Protein AF-A0A7V8E249-F1 (afdb_monomer_lite)

Structure (mmCIF, N/CA/C/O backbone):
data_AF-A0A7V8E249-F1
#
_entry.id   AF-A0A7V8E249-F1
#
loop_
_atom_site.group_PDB
_atom_site.id
_atom_site.type_symbol
_atom_site.label_atom_id
_atom_site.label_alt_id
_atom_site.label_comp_id
_atom_site.label_asym_id
_atom_site.label_entity_id
_atom_site.label_seq_id
_atom_site.pdbx_PDB_ins_code
_atom_site.Cartn_x
_atom_site.Cartn_y
_atom_site.Cartn_z
_atom_site.occupancy
_atom_site.B_iso_or_equiv
_atom_site.auth_seq_id
_atom_site.auth_comp_id
_atom_site.auth_asym_id
_atom_site.auth_atom_id
_atom_site.pdbx_PDB_model_num
ATOM 1 N N . ALA A 1 1 ? -17.691 -7.215 -12.425 1.00 48.34 1 ALA A N 1
ATOM 2 C CA . ALA A 1 1 ? -16.260 -7.300 -12.077 1.00 48.34 1 ALA A CA 1
ATOM 3 C C . ALA A 1 1 ? -15.464 -7.229 -13.369 1.00 48.34 1 ALA A C 1
ATOM 5 O O . ALA A 1 1 ? -15.624 -8.111 -14.202 1.00 48.34 1 ALA A O 1
ATOM 6 N N . THR A 1 2 ? -14.698 -6.160 -13.573 1.00 49.88 2 THR A N 1
ATOM 7 C CA . THR A 1 2 ? -13.768 -6.030 -14.704 1.00 49.88 2 THR A CA 1
ATOM 8 C C . THR A 1 2 ? -12.728 -7.142 -14.593 1.00 49.88 2 THR A C 1
ATOM 10 O O . THR A 1 2 ? -12.154 -7.317 -13.514 1.00 49.88 2 THR A O 1
ATOM 13 N N . ARG A 1 3 ? -12.523 -7.950 -15.639 1.00 66.19 3 ARG A N 1
ATOM 14 C CA . ARG A 1 3 ? -11.507 -9.009 -15.582 1.00 66.19 3 ARG A CA 1
ATOM 15 C C . ARG A 1 3 ? -10.134 -8.339 -15.631 1.00 66.19 3 ARG A C 1
ATOM 17 O O . ARG A 1 3 ? -9.956 -7.338 -16.314 1.00 66.19 3 ARG A O 1
ATOM 24 N N . LEU A 1 4 ? -9.142 -8.887 -14.929 1.00 64.75 4 LEU A N 1
ATOM 25 C CA . LEU A 1 4 ? -7.763 -8.364 -14.944 1.00 64.75 4 LEU A CA 1
ATOM 26 C C . LEU A 1 4 ? -7.183 -8.234 -16.363 1.00 64.75 4 LEU A C 1
ATOM 28 O O . LEU A 1 4 ? -6.372 -7.346 -16.614 1.00 64.75 4 LEU A O 1
ATOM 32 N N . ALA A 1 5 ? -7.629 -9.086 -17.291 1.00 65.25 5 ALA A N 1
ATOM 33 C CA . ALA A 1 5 ? -7.298 -8.998 -18.711 1.00 65.25 5 ALA A CA 1
ATOM 34 C C . ALA A 1 5 ? -7.766 -7.674 -19.343 1.00 65.25 5 ALA A C 1
ATOM 36 O O . ALA A 1 5 ? -7.005 -7.054 -20.081 1.00 65.25 5 ALA A O 1
ATOM 37 N N . ASP A 1 6 ? -8.956 -7.198 -18.974 1.00 72.38 6 ASP A N 1
ATOM 38 C CA . ASP A 1 6 ? -9.549 -5.960 -19.491 1.00 72.38 6 ASP A CA 1
ATOM 39 C C . ASP A 1 6 ? -8.855 -4.720 -18.901 1.00 72.38 6 ASP A C 1
ATOM 41 O O . ASP A 1 6 ? -8.822 -3.662 -19.513 1.00 72.38 6 ASP A O 1
ATOM 45 N N . ALA A 1 7 ? -8.266 -4.832 -17.705 1.00 73.62 7 ALA A N 1
ATOM 46 C CA . ALA A 1 7 ? -7.529 -3.730 -17.085 1.00 73.62 7 ALA A CA 1
ATOM 47 C C . ALA A 1 7 ? -6.172 -3.471 -17.767 1.00 73.62 7 ALA A C 1
ATOM 49 O O . ALA A 1 7 ? -5.686 -2.340 -17.778 1.00 73.62 7 ALA A O 1
ATOM 50 N N . ARG A 1 8 ? -5.554 -4.506 -18.354 1.00 76.19 8 ARG A N 1
ATOM 51 C CA . ARG A 1 8 ? -4.235 -4.391 -18.997 1.00 76.19 8 ARG A CA 1
ATOM 52 C C . ARG A 1 8 ? -4.261 -3.543 -20.265 1.00 76.19 8 ARG A C 1
ATOM 54 O O . ARG A 1 8 ? -3.266 -2.884 -20.540 1.00 76.19 8 ARG A O 1
ATOM 61 N N . SER A 1 9 ? -5.378 -3.502 -20.993 1.00 84.06 9 SER A N 1
ATOM 62 C CA . SER A 1 9 ? -5.510 -2.666 -22.196 1.00 84.06 9 SER A CA 1
ATOM 63 C C . SER A 1 9 ? -5.523 -1.164 -21.901 1.00 84.06 9 SER A C 1
ATOM 65 O O . SER A 1 9 ? -5.392 -0.370 -22.824 1.00 84.06 9 SER A O 1
ATOM 67 N N . PHE A 1 10 ? -5.666 -0.760 -20.633 1.00 83.88 10 PHE A N 1
ATOM 68 C CA . PHE A 1 10 ? -5.566 0.642 -20.213 1.00 83.88 10 PHE A CA 1
ATOM 69 C C . PHE A 1 10 ? -4.139 1.063 -19.834 1.00 83.88 10 PHE A C 1
ATOM 71 O O . PHE A 1 10 ? -3.915 2.220 -19.475 1.00 83.88 10 PHE A O 1
ATOM 78 N N . LEU A 1 11 ? -3.166 0.148 -19.870 1.00 86.81 11 LEU A N 1
ATOM 79 C CA . LEU A 1 11 ? -1.780 0.489 -19.578 1.00 86.81 11 LEU A CA 1
ATOM 80 C C . LEU A 1 11 ? -1.154 1.193 -20.780 1.00 86.81 11 LEU A C 1
ATOM 82 O O . LEU A 1 11 ? -1.157 0.672 -21.891 1.00 86.81 11 LEU A O 1
ATOM 86 N N . ARG A 1 12 ? -0.552 2.356 -20.528 1.00 88.62 12 ARG A N 1
ATOM 87 C CA . ARG A 1 12 ? 0.423 2.946 -21.450 1.00 88.62 12 ARG A CA 1
ATOM 88 C C . ARG A 1 12 ? 1.646 2.037 -21.589 1.00 88.62 12 ARG A C 1
ATOM 90 O O . ARG A 1 12 ? 1.924 1.235 -20.693 1.00 88.62 12 ARG A O 1
ATOM 97 N N . ASP A 1 13 ? 2.431 2.251 -22.636 1.00 85.44 13 ASP A N 1
ATOM 98 C CA . ASP A 1 13 ? 3.730 1.596 -22.786 1.00 85.44 13 ASP A CA 1
ATOM 99 C C . ASP A 1 13 ? 4.618 1.848 -21.558 1.00 85.44 13 ASP A C 1
ATOM 101 O O . ASP A 1 13 ? 4.705 2.962 -21.033 1.00 85.44 13 ASP A O 1
ATOM 105 N N . GLY A 1 14 ? 5.223 0.775 -21.041 1.00 83.62 14 GLY A N 1
ATOM 106 C CA . GLY A 1 14 ? 5.988 0.802 -19.788 1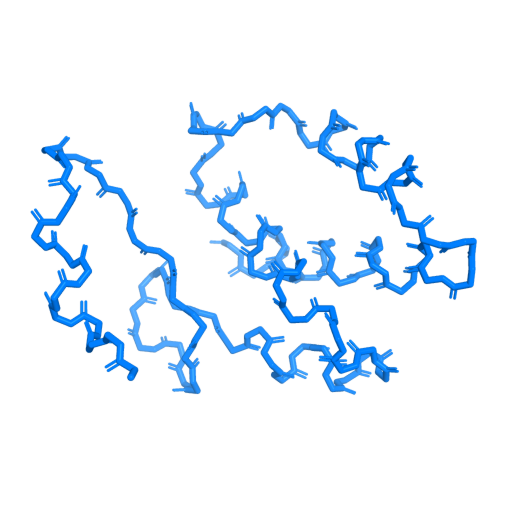.00 83.62 14 GLY A CA 1
ATOM 107 C C . GLY A 1 14 ? 5.139 0.937 -18.514 1.00 83.62 14 GLY A C 1
ATOM 108 O O . GLY A 1 14 ? 5.687 1.075 -17.420 1.00 83.62 14 GLY A O 1
ATOM 109 N N . GLY A 1 15 ? 3.809 0.891 -18.625 1.00 86.25 15 GLY A N 1
ATOM 110 C CA . GLY A 1 15 ? 2.886 0.899 -17.497 1.00 86.25 15 GLY A CA 1
ATOM 111 C C . GLY A 1 15 ? 3.076 -0.297 -16.560 1.00 86.25 15 GLY A C 1
ATOM 112 O O . GLY A 1 15 ? 3.525 -1.377 -16.949 1.00 86.25 15 GLY A O 1
ATOM 113 N N . ALA A 1 16 ? 2.719 -0.106 -15.292 1.00 87.62 16 ALA A N 1
ATOM 114 C CA . ALA A 1 16 ? 2.774 -1.149 -14.278 1.00 87.62 16 ALA A CA 1
ATOM 115 C C . ALA A 1 16 ? 1.371 -1.528 -13.807 1.00 87.62 16 ALA A C 1
ATOM 117 O O . ALA A 1 16 ? 0.528 -0.664 -13.580 1.00 87.62 16 ALA A O 1
ATOM 118 N N . CYS A 1 17 ? 1.144 -2.829 -13.633 1.00 89.19 17 CYS A N 1
ATOM 119 C CA . CYS A 1 17 ? -0.055 -3.375 -13.016 1.00 89.19 17 CYS A CA 1
ATOM 120 C C . CYS A 1 17 ? 0.357 -4.089 -11.731 1.00 89.19 17 CYS A C 1
ATOM 122 O O . CYS A 1 17 ? 1.227 -4.959 -11.774 1.00 89.19 17 CYS A O 1
ATOM 124 N N . PHE A 1 18 ? -0.257 -3.696 -10.618 1.00 91.81 18 PHE A N 1
ATOM 125 C CA . PHE A 1 18 ? -0.085 -4.316 -9.310 1.00 91.81 18 PHE A CA 1
ATOM 126 C C . PHE A 1 18 ? -1.403 -4.962 -8.918 1.00 91.81 18 PHE A C 1
ATOM 128 O O . PHE A 1 18 ? -2.445 -4.301 -8.937 1.00 91.81 18 PHE A O 1
ATOM 135 N N . VAL A 1 19 ? -1.368 -6.252 -8.604 1.00 91.12 19 VAL A N 1
ATOM 136 C CA . VAL A 1 19 ? -2.585 -7.052 -8.453 1.00 91.12 19 VAL A CA 1
ATOM 137 C C . VAL A 1 19 ? -2.649 -7.644 -7.057 1.00 91.12 19 VAL A C 1
ATOM 139 O O . VAL A 1 19 ? -1.709 -8.297 -6.607 1.00 91.12 19 VAL A O 1
ATOM 142 N N . ASN A 1 20 ? -3.790 -7.449 -6.393 1.00 93.44 20 ASN A N 1
ATOM 143 C CA . ASN A 1 20 ? -4.127 -8.236 -5.216 1.00 93.44 20 ASN A CA 1
ATOM 144 C C . ASN A 1 20 ? -4.561 -9.638 -5.666 1.00 93.44 20 ASN A C 1
ATOM 146 O O . ASN A 1 20 ? -5.671 -9.787 -6.181 1.00 93.44 20 ASN A O 1
ATOM 150 N N . ALA A 1 21 ? -3.694 -10.633 -5.507 1.00 89.19 21 ALA A N 1
ATOM 151 C CA . ALA A 1 21 ? -3.956 -12.007 -5.921 1.00 89.19 21 ALA A CA 1
ATOM 152 C C . ALA A 1 21 ? -3.444 -13.007 -4.870 1.00 89.19 21 ALA A C 1
ATOM 154 O O . ALA A 1 21 ? -2.339 -12.824 -4.352 1.00 89.19 21 ALA A O 1
ATOM 155 N N . PRO A 1 22 ? -4.221 -14.061 -4.557 1.00 76.81 22 PRO A N 1
ATOM 156 C CA . PRO A 1 22 ? -3.728 -15.181 -3.766 1.00 76.81 22 PRO A CA 1
ATOM 157 C C . PRO A 1 22 ? -2.656 -15.936 -4.563 1.00 76.81 22 PRO A C 1
ATOM 159 O O . PRO A 1 22 ? -2.843 -16.181 -5.751 1.00 76.81 22 PRO A O 1
AT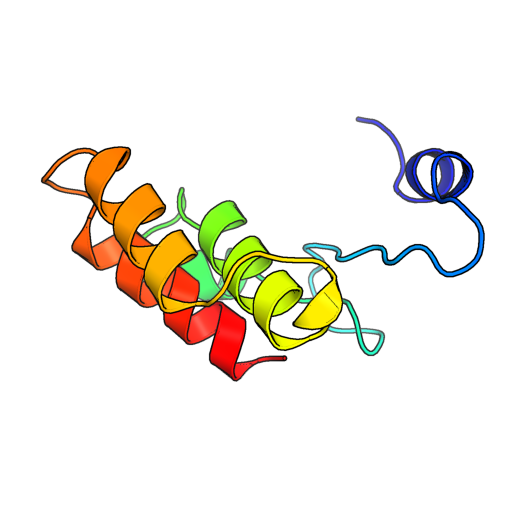OM 162 N N . ALA A 1 23 ? -1.560 -16.300 -3.888 1.00 66.12 23 ALA A N 1
ATOM 163 C CA . ALA A 1 23 ? -0.287 -16.736 -4.475 1.00 66.12 23 ALA A CA 1
ATOM 164 C C . ALA A 1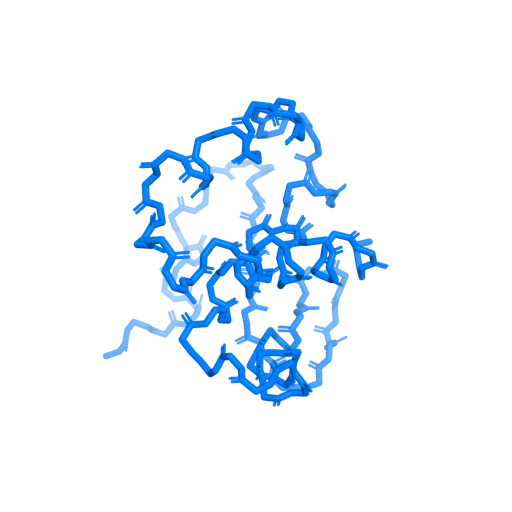 23 ? 0.370 -15.639 -5.339 1.00 66.12 23 ALA A C 1
ATOM 166 O O . ALA A 1 23 ? -0.140 -15.234 -6.381 1.00 66.12 23 ALA A O 1
ATOM 167 N N . ALA A 1 24 ? 1.524 -15.134 -4.891 1.00 61.31 24 ALA A N 1
ATOM 168 C CA . ALA A 1 24 ? 2.306 -14.111 -5.586 1.00 61.31 24 ALA A CA 1
ATOM 169 C C . ALA A 1 24 ? 2.973 -14.673 -6.862 1.00 61.31 24 ALA A C 1
ATOM 171 O O . ALA A 1 24 ? 4.195 -14.725 -6.978 1.00 61.31 24 ALA A O 1
ATOM 172 N N . GLU A 1 25 ? 2.180 -15.145 -7.823 1.00 52.66 25 GLU A N 1
ATOM 173 C CA . GLU A 1 25 ? 2.675 -15.605 -9.118 1.00 52.66 25 GLU A CA 1
ATOM 174 C C . GLU A 1 25 ? 3.029 -14.393 -9.985 1.00 52.66 25 GLU A C 1
ATOM 176 O O . GLU A 1 25 ? 2.210 -13.860 -10.730 1.00 52.66 25 GLU A O 1
ATOM 181 N N . GLY A 1 26 ? 4.267 -13.922 -9.839 1.00 60.59 26 GLY A N 1
ATOM 182 C CA . GLY A 1 26 ? 4.846 -12.831 -10.618 1.00 60.59 26 GLY A CA 1
ATOM 183 C C . GLY A 1 26 ? 5.303 -11.654 -9.758 1.00 60.59 26 GLY A C 1
ATOM 184 O O . GLY A 1 26 ? 4.727 -11.357 -8.716 1.00 60.59 26 GLY A O 1
ATOM 185 N N . ALA A 1 27 ? 6.322 -10.935 -10.236 1.00 68.06 27 ALA A N 1
ATOM 186 C CA . ALA A 1 27 ? 7.023 -9.876 -9.497 1.00 68.06 27 ALA A CA 1
ATOM 187 C C . ALA A 1 27 ? 6.163 -8.657 -9.087 1.00 68.06 27 ALA A C 1
ATOM 189 O O . ALA A 1 27 ? 6.671 -7.731 -8.468 1.00 68.06 27 ALA A O 1
ATOM 190 N N . ARG A 1 28 ? 4.877 -8.605 -9.463 1.00 83.50 28 ARG A N 1
ATOM 191 C CA . ARG A 1 28 ? 3.955 -7.489 -9.164 1.00 83.50 28 ARG A CA 1
ATOM 192 C C . ARG A 1 28 ? 2.611 -7.943 -8.584 1.00 83.50 28 ARG A C 1
ATOM 194 O O . ARG A 1 28 ? 1.644 -7.177 -8.591 1.00 83.50 28 ARG A O 1
ATOM 201 N N . ASN A 1 29 ? 2.556 -9.166 -8.063 1.00 90.12 29 ASN A N 1
ATOM 202 C CA . ASN A 1 29 ? 1.392 -9.698 -7.364 1.00 90.12 29 ASN A CA 1
ATOM 203 C C . ASN A 1 29 ? 1.655 -9.731 -5.856 1.00 90.12 29 ASN A C 1
ATOM 205 O O . ASN A 1 29 ? 2.735 -10.116 -5.418 1.00 90.12 29 ASN A O 1
ATOM 209 N N . LEU A 1 30 ? 0.646 -9.366 -5.067 1.00 93.50 30 LEU A N 1
ATOM 210 C CA . LEU A 1 30 ? 0.686 -9.424 -3.608 1.00 93.50 30 LEU A CA 1
ATOM 211 C C . LEU A 1 30 ? -0.634 -9.987 -3.090 1.00 93.50 30 LEU A C 1
ATOM 213 O O . LEU A 1 30 ? -1.692 -9.510 -3.491 1.00 93.50 30 LEU A O 1
ATOM 217 N N . ASP A 1 31 ? -0.595 -10.907 -2.127 1.00 94.88 31 ASP A N 1
ATOM 218 C CA . ASP A 1 31 ? -1.794 -11.255 -1.357 1.00 94.88 31 ASP A CA 1
ATOM 219 C C . ASP A 1 31 ? -2.025 -10.210 -0.249 1.00 94.88 31 ASP A C 1
ATOM 221 O O . ASP A 1 31 ? -1.757 -10.410 0.941 1.00 94.88 31 ASP A O 1
ATOM 225 N N . ALA A 1 32 ? -2.486 -9.031 -0.663 1.00 96.00 32 ALA A N 1
ATOM 226 C CA . ALA A 1 32 ? -2.749 -7.910 0.230 1.00 96.00 32 ALA A CA 1
ATOM 227 C C . ALA A 1 32 ? -3.914 -8.214 1.187 1.00 96.00 32 ALA A C 1
ATOM 229 O O . ALA A 1 32 ? -3.977 -7.689 2.302 1.00 96.00 32 ALA A O 1
ATOM 230 N N . THR A 1 33 ? -4.835 -9.088 0.768 1.00 96.19 33 THR A N 1
ATOM 231 C CA . THR A 1 33 ? -5.927 -9.573 1.613 1.00 96.19 33 THR A CA 1
ATOM 232 C C . THR A 1 33 ? -5.410 -10.442 2.758 1.00 96.19 33 THR A C 1
ATOM 234 O O . THR A 1 33 ? -5.880 -10.269 3.885 1.00 96.19 33 THR A O 1
ATOM 237 N N . ALA A 1 34 ? -4.435 -11.323 2.521 1.00 95.44 34 ALA A N 1
ATOM 238 C CA . ALA A 1 34 ? -3.791 -12.090 3.584 1.00 95.44 34 ALA A CA 1
ATOM 239 C C . ALA A 1 34 ? -3.080 -11.176 4.593 1.00 95.44 34 ALA A C 1
ATOM 241 O O . ALA A 1 34 ? -3.297 -11.324 5.795 1.00 95.44 34 ALA A O 1
ATOM 242 N N . ILE A 1 35 ? -2.334 -10.168 4.122 1.00 96.06 35 ILE A N 1
ATOM 243 C CA . ILE A 1 35 ? -1.686 -9.172 4.997 1.00 96.06 35 ILE A CA 1
ATOM 244 C C . ILE A 1 35 ? -2.717 -8.453 5.875 1.00 96.06 35 ILE A C 1
ATOM 246 O O . ILE A 1 35 ? -2.545 -8.340 7.088 1.00 96.06 35 ILE A O 1
ATOM 250 N N . ALA A 1 36 ? -3.812 -7.980 5.279 1.00 96.69 36 ALA A N 1
ATOM 251 C CA . ALA A 1 36 ? -4.853 -7.257 6.003 1.00 96.69 36 ALA A CA 1
ATOM 252 C C . ALA A 1 36 ? -5.531 -8.129 7.075 1.00 96.69 36 ALA A C 1
ATOM 254 O O . ALA A 1 36 ? -5.844 -7.643 8.163 1.00 96.69 36 ALA A O 1
ATOM 255 N N . ARG A 1 37 ? -5.732 -9.423 6.788 1.00 96.56 37 ARG A N 1
ATOM 256 C CA . ARG A 1 37 ? -6.264 -10.403 7.748 1.00 96.56 37 ARG A CA 1
ATOM 257 C C . ARG A 1 37 ? -5.299 -10.648 8.903 1.00 96.56 37 ARG A C 1
ATOM 259 O O . ARG A 1 37 ? -5.729 -10.606 10.049 1.00 96.56 37 ARG A O 1
ATOM 266 N N . GLU A 1 38 ? -4.012 -10.832 8.618 1.00 96.62 38 GLU A N 1
ATOM 267 C CA . GLU A 1 38 ? -2.977 -11.029 9.642 1.00 96.62 38 GLU A CA 1
ATOM 268 C C . GLU A 1 38 ? -2.896 -9.842 10.618 1.00 96.62 38 GLU A C 1
ATOM 270 O O . GLU A 1 38 ? -2.667 -10.006 11.814 1.00 96.62 38 GLU A O 1
ATOM 275 N N . LEU A 1 39 ? -3.144 -8.629 10.118 1.00 96.44 39 LEU A N 1
ATOM 276 C CA . LEU A 1 39 ? -3.162 -7.406 10.920 1.00 96.44 39 LEU A CA 1
ATOM 277 C C . LEU A 1 39 ? -4.495 -7.150 11.646 1.00 96.44 39 LEU A C 1
ATOM 279 O O . LEU A 1 39 ? -4.626 -6.114 12.295 1.00 96.44 39 LEU A O 1
ATOM 283 N N . ASN A 1 40 ? -5.481 -8.051 11.546 1.00 96.06 40 ASN A N 1
ATOM 284 C CA . ASN A 1 40 ? -6.859 -7.843 12.020 1.00 96.06 40 ASN A CA 1
ATOM 285 C C . ASN A 1 40 ? -7.497 -6.549 11.470 1.00 96.06 40 ASN A C 1
ATOM 287 O O . ASN A 1 40 ? -8.337 -5.914 12.106 1.00 96.06 40 ASN A O 1
ATOM 291 N N . ALA A 1 41 ? -7.093 -6.155 10.263 1.00 94.38 41 ALA A N 1
ATOM 292 C CA . ALA A 1 41 ? -7.463 -4.910 9.610 1.00 94.38 41 ALA A CA 1
ATOM 293 C C . ALA A 1 41 ? -8.008 -5.199 8.208 1.00 94.38 41 ALA A C 1
ATOM 295 O O . ALA A 1 41 ? -7.506 -4.678 7.220 1.00 94.38 41 ALA A O 1
ATOM 296 N N . THR A 1 42 ? -9.050 -6.030 8.095 1.00 92.12 42 THR A N 1
ATOM 297 C CA . THR A 1 42 ? -9.547 -6.579 6.814 1.00 92.12 42 THR A CA 1
ATOM 298 C C . THR A 1 42 ? -9.825 -5.521 5.736 1.00 92.12 42 THR A C 1
ATOM 300 O O . THR A 1 42 ? -9.699 -5.797 4.546 1.00 92.12 42 THR A O 1
ATOM 303 N N . ARG A 1 43 ? -10.179 -4.291 6.136 1.00 94.19 43 ARG A N 1
ATOM 304 C CA . ARG A 1 43 ? -10.435 -3.166 5.219 1.00 94.19 43 ARG A CA 1
ATOM 305 C C . ARG A 1 43 ? -9.165 -2.500 4.667 1.00 94.19 43 ARG A C 1
ATOM 307 O O . ARG A 1 43 ? -9.286 -1.690 3.761 1.00 94.19 43 ARG A O 1
ATOM 314 N N . ALA A 1 44 ? -7.983 -2.840 5.178 1.00 96.94 44 ALA A N 1
ATOM 315 C CA . ALA A 1 44 ? -6.703 -2.222 4.832 1.00 96.94 44 ALA A CA 1
ATOM 316 C C . ALA A 1 44 ? -5.939 -2.951 3.706 1.00 96.94 44 ALA A C 1
ATOM 318 O O . ALA A 1 44 ? -4.772 -2.654 3.456 1.00 96.94 44 ALA A O 1
ATOM 319 N N . ALA A 1 45 ? -6.569 -3.898 3.000 1.00 96.81 45 ALA A N 1
ATOM 320 C CA . ALA A 1 45 ? -5.930 -4.619 1.892 1.00 96.81 45 ALA A CA 1
ATOM 321 C C . ALA A 1 45 ? -5.504 -3.684 0.745 1.00 96.81 45 ALA A C 1
ATOM 323 O O . ALA A 1 45 ? -4.429 -3.840 0.174 1.00 96.81 45 ALA A O 1
ATOM 324 N N . ASN A 1 46 ? -6.306 -2.664 0.440 1.00 96.94 46 ASN A N 1
ATOM 325 C CA . ASN A 1 46 ? -5.939 -1.629 -0.529 1.00 96.94 46 ASN A CA 1
ATOM 326 C C . ASN A 1 46 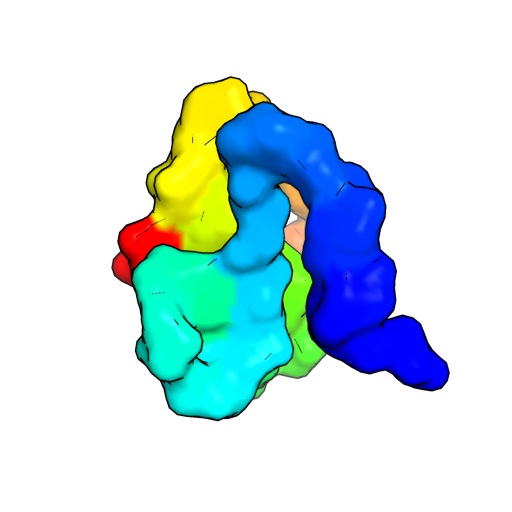? -4.696 -0.837 -0.087 1.00 96.94 46 ASN A C 1
ATOM 328 O O . ASN A 1 46 ? -3.861 -0.494 -0.917 1.00 96.94 46 ASN A O 1
ATOM 332 N N . ILE A 1 47 ? -4.560 -0.580 1.214 1.00 98.12 47 ILE A N 1
ATOM 333 C CA . ILE A 1 47 ? -3.428 0.146 1.789 1.00 98.12 47 ILE A CA 1
ATOM 334 C C . ILE A 1 47 ? -2.148 -0.693 1.732 1.00 98.12 47 ILE A C 1
ATOM 336 O O . ILE A 1 47 ? -1.099 -0.175 1.353 1.00 98.12 47 ILE A O 1
ATOM 340 N N . ALA A 1 48 ? -2.236 -1.992 2.028 1.00 97.81 48 ALA A N 1
ATOM 341 C CA . ALA A 1 48 ? -1.120 -2.914 1.831 1.00 97.81 48 ALA A CA 1
ATOM 342 C C . ALA A 1 48 ? -0.692 -2.990 0.355 1.00 97.81 48 ALA A C 1
ATOM 344 O O . ALA A 1 48 ? 0.496 -2.888 0.053 1.00 97.81 48 ALA A O 1
ATOM 345 N N . LEU A 1 49 ? -1.645 -3.081 -0.581 1.00 97.31 49 LEU A N 1
ATOM 346 C CA . LEU A 1 49 ? -1.325 -3.075 -2.012 1.00 97.31 49 LEU A CA 1
ATOM 347 C C . LEU A 1 49 ? -0.672 -1.755 -2.459 1.00 97.31 49 LEU A C 1
ATOM 349 O O . LEU A 1 49 ? 0.267 -1.781 -3.251 1.00 97.31 49 LEU A O 1
ATOM 353 N N . LEU A 1 50 ? -1.128 -0.610 -1.938 1.00 97.56 50 LEU A N 1
ATOM 354 C CA . LEU A 1 50 ? -0.521 0.696 -2.212 1.00 97.56 50 LEU A CA 1
ATOM 355 C C . LEU A 1 50 ? 0.924 0.768 -1.699 1.00 97.56 50 LEU A C 1
ATOM 357 O O . LEU A 1 50 ? 1.799 1.244 -2.420 1.00 97.56 50 LEU A O 1
ATOM 361 N N . GLY A 1 51 ? 1.178 0.270 -0.485 1.00 97.81 51 GLY A N 1
ATOM 362 C CA . GLY A 1 51 ? 2.523 0.191 0.085 1.00 97.81 51 GLY A CA 1
ATOM 363 C C . GLY A 1 51 ? 3.478 -0.583 -0.820 1.00 97.81 51 GLY A C 1
ATOM 364 O O . GLY A 1 51 ? 4.515 -0.053 -1.219 1.00 97.81 51 GLY A O 1
ATOM 365 N N . PHE A 1 52 ? 3.069 -1.783 -1.233 1.00 97.19 52 PHE A N 1
ATOM 366 C CA . PHE A 1 52 ? 3.813 -2.625 -2.171 1.00 97.19 52 PHE A CA 1
ATOM 367 C C . PHE A 1 52 ? 4.066 -1.932 -3.511 1.00 97.19 52 PHE A C 1
ATOM 369 O O . PHE A 1 52 ? 5.210 -1.825 -3.941 1.00 97.19 52 PHE A O 1
ATOM 376 N N . ALA A 1 53 ? 3.022 -1.390 -4.144 1.00 96.19 53 ALA A N 1
ATOM 377 C CA . ALA A 1 53 ? 3.150 -0.707 -5.429 1.00 96.19 53 ALA A CA 1
ATOM 378 C C . ALA A 1 53 ? 4.116 0.490 -5.360 1.00 96.19 53 ALA A C 1
ATOM 380 O O . ALA A 1 53 ? 4.944 0.672 -6.254 1.00 96.19 53 ALA A O 1
ATOM 381 N N . SER A 1 54 ? 4.044 1.276 -4.280 1.00 97.19 54 SER A N 1
ATOM 382 C CA . SER A 1 54 ? 4.907 2.444 -4.080 1.00 97.19 54 SER A CA 1
ATOM 383 C C . SER A 1 54 ? 6.376 2.080 -3.860 1.00 97.19 54 SER A C 1
ATOM 385 O O . SER A 1 54 ? 7.257 2.809 -4.309 1.00 97.19 54 SER A O 1
ATOM 387 N N . ALA A 1 55 ? 6.649 0.943 -3.217 1.00 96.31 55 ALA A N 1
ATOM 388 C CA . ALA A 1 55 ? 8.005 0.456 -2.995 1.00 96.31 55 ALA A CA 1
ATOM 389 C C . ALA A 1 55 ? 8.579 -0.256 -4.233 1.00 96.31 55 ALA A C 1
ATOM 391 O O . ALA A 1 55 ? 9.751 -0.071 -4.549 1.00 96.31 55 ALA A O 1
ATOM 392 N N . ALA A 1 56 ? 7.750 -0.990 -4.979 1.00 94.25 56 ALA A N 1
ATOM 393 C CA . ALA A 1 56 ? 8.152 -1.707 -6.190 1.00 94.25 56 ALA A CA 1
ATOM 394 C C . ALA A 1 56 ? 8.348 -0.784 -7.411 1.00 94.25 56 ALA A C 1
ATOM 396 O O . ALA A 1 56 ? 9.037 -1.145 -8.366 1.00 94.25 56 ALA A O 1
ATOM 397 N N . ALA A 1 57 ? 7.733 0.404 -7.415 1.00 93.75 57 ALA A N 1
ATOM 398 C CA . ALA A 1 57 ? 7.876 1.404 -8.476 1.00 93.75 57 ALA A CA 1
ATOM 399 C C . ALA A 1 57 ? 8.020 2.830 -7.908 1.00 93.75 57 ALA A C 1
ATOM 401 O O . ALA A 1 57 ? 7.163 3.680 -8.157 1.00 93.75 57 ALA A O 1
ATOM 402 N N . PRO A 1 58 ? 9.117 3.145 -7.196 1.00 93.69 58 PRO A N 1
ATOM 403 C CA . PRO A 1 58 ? 9.259 4.407 -6.464 1.00 93.69 58 PRO A CA 1
ATOM 404 C C . PRO A 1 58 ? 9.201 5.651 -7.362 1.00 93.69 58 PRO A C 1
ATOM 406 O O . PRO A 1 58 ? 8.771 6.705 -6.914 1.00 93.69 58 PRO A O 1
ATOM 409 N N . ALA A 1 59 ? 9.568 5.538 -8.642 1.00 93.00 59 ALA A N 1
ATOM 410 C CA . ALA A 1 59 ? 9.476 6.641 -9.601 1.00 93.00 59 ALA A CA 1
ATOM 411 C C . ALA A 1 59 ? 8.033 6.976 -10.040 1.00 93.00 59 ALA A C 1
ATOM 413 O O . ALA A 1 59 ? 7.804 8.030 -10.628 1.00 93.00 59 ALA A O 1
ATOM 414 N N . ALA A 1 60 ? 7.062 6.088 -9.792 1.00 91.94 60 ALA A N 1
ATOM 415 C CA . ALA A 1 60 ? 5.662 6.266 -10.188 1.00 91.94 60 ALA A CA 1
ATOM 416 C C . ALA A 1 60 ? 4.778 6.844 -9.069 1.00 91.94 60 ALA A C 1
ATOM 418 O O . ALA A 1 60 ? 3.605 7.132 -9.309 1.00 91.94 60 ALA A O 1
ATOM 419 N N . PHE A 1 61 ? 5.320 7.004 -7.859 1.00 95.31 61 PHE A N 1
ATOM 420 C CA . PHE A 1 61 ? 4.580 7.436 -6.677 1.00 95.31 61 PHE A CA 1
ATOM 421 C C . PHE A 1 61 ? 5.297 8.590 -5.962 1.00 95.31 61 PHE A C 1
ATOM 423 O O . PHE A 1 61 ? 6.512 8.738 -6.084 1.00 95.31 61 PHE A O 1
ATOM 430 N N . PRO A 1 62 ? 4.570 9.407 -5.177 1.00 97.06 62 PRO A N 1
ATOM 431 C CA . PRO A 1 62 ? 5.191 10.334 -4.241 1.00 97.06 62 PRO A CA 1
ATOM 432 C C . PRO A 1 62 ? 6.114 9.620 -3.247 1.00 97.06 62 PRO A C 1
ATOM 434 O O . PRO A 1 62 ? 5.974 8.422 -2.987 1.00 97.06 62 PRO A O 1
ATOM 437 N N . ALA A 1 63 ? 7.010 10.384 -2.620 1.00 96.62 63 ALA A N 1
ATOM 438 C CA . ALA A 1 63 ? 7.870 9.867 -1.565 1.00 96.62 63 ALA A CA 1
ATOM 439 C C . ALA A 1 63 ? 7.050 9.194 -0.450 1.00 96.62 63 ALA A C 1
ATOM 441 O O . ALA A 1 63 ? 5.977 9.665 -0.065 1.00 96.62 63 ALA A O 1
ATOM 442 N N . ARG A 1 64 ? 7.599 8.118 0.129 1.00 96.44 64 ARG A N 1
ATOM 443 C CA . ARG A 1 64 ? 6.936 7.324 1.177 1.00 96.44 64 ARG A CA 1
ATOM 444 C C . ARG A 1 64 ? 6.402 8.174 2.333 1.00 96.44 64 ARG A C 1
ATOM 446 O O . ARG A 1 64 ? 5.296 7.937 2.804 1.00 96.44 64 ARG A O 1
ATOM 453 N N . ALA A 1 65 ? 7.174 9.167 2.772 1.00 96.25 65 ALA A N 1
ATOM 454 C CA . ALA A 1 65 ? 6.766 10.078 3.839 1.00 96.25 65 ALA A CA 1
ATOM 455 C C . ALA A 1 65 ? 5.501 10.875 3.472 1.00 96.25 65 ALA A C 1
ATOM 457 O O . ALA A 1 65 ? 4.606 11.013 4.298 1.00 96.25 65 ALA A O 1
ATOM 458 N N . SER A 1 66 ? 5.386 11.333 2.222 1.00 98.00 66 SER A N 1
ATOM 459 C CA . SER A 1 66 ? 4.202 12.041 1.725 1.00 98.00 66 SER A CA 1
ATOM 460 C C . SER A 1 66 ? 2.978 11.128 1.657 1.00 98.00 66 SER A C 1
ATOM 462 O O . SER A 1 66 ? 1.883 11.554 2.014 1.00 98.00 66 SER A O 1
ATOM 464 N N . LEU A 1 67 ? 3.156 9.867 1.246 1.00 97.88 67 LEU A N 1
ATOM 465 C CA . LEU A 1 67 ? 2.075 8.876 1.239 1.00 97.88 67 LEU A CA 1
ATOM 466 C C . LEU A 1 67 ? 1.584 8.555 2.654 1.00 97.88 67 LEU A C 1
ATOM 468 O O . LEU A 1 67 ? 0.378 8.507 2.873 1.00 97.88 67 LEU A O 1
ATOM 472 N N . LEU A 1 68 ? 2.498 8.378 3.613 1.00 96.94 68 LEU A N 1
ATOM 473 C CA . LEU A 1 68 ? 2.149 8.144 5.016 1.00 96.94 68 LEU A CA 1
ATOM 474 C C . LEU A 1 68 ? 1.424 9.346 5.628 1.00 96.94 68 LEU A C 1
ATOM 476 O O . LEU A 1 68 ? 0.373 9.162 6.230 1.00 96.94 68 LEU A O 1
ATOM 480 N N . ALA A 1 69 ? 1.910 10.567 5.398 1.00 97.75 69 ALA A N 1
ATOM 481 C CA . ALA A 1 69 ? 1.241 11.777 5.872 1.00 97.75 69 ALA A CA 1
ATOM 482 C C . ALA A 1 69 ? -0.173 11.918 5.280 1.00 97.75 69 ALA A C 1
ATOM 484 O O . ALA A 1 69 ? -1.130 12.216 5.993 1.00 97.75 69 ALA A O 1
ATOM 485 N N . ALA A 1 70 ? -0.336 11.654 3.978 1.00 98.00 70 ALA A N 1
ATOM 486 C CA . ALA A 1 70 ? -1.650 11.652 3.339 1.00 98.00 70 ALA A CA 1
ATOM 487 C C . ALA A 1 70 ? -2.569 10.584 3.949 1.00 98.00 70 ALA A C 1
ATOM 489 O O . ALA A 1 70 ? -3.726 10.866 4.249 1.00 98.00 70 ALA A O 1
ATOM 490 N N . LEU A 1 71 ? -2.047 9.377 4.171 1.00 96.94 71 LEU A N 1
ATOM 491 C CA . LEU A 1 71 ? -2.773 8.265 4.769 1.00 96.94 71 LEU A CA 1
ATOM 492 C C . LEU A 1 71 ? -3.230 8.573 6.201 1.00 96.94 71 LEU A C 1
ATOM 494 O O . LEU A 1 71 ? -4.374 8.279 6.543 1.00 96.94 71 LEU A O 1
ATOM 498 N N . GLU A 1 72 ? -2.372 9.174 7.021 1.00 96.25 72 GLU A N 1
ATOM 499 C CA . GLU A 1 72 ? -2.694 9.598 8.387 1.00 96.25 72 GLU A CA 1
ATOM 500 C C . GLU A 1 72 ? -3.792 10.670 8.390 1.00 96.25 72 GLU A C 1
ATOM 502 O O . GLU A 1 72 ? -4.745 10.557 9.158 1.00 96.25 72 GLU A O 1
ATOM 507 N N . ASN A 1 73 ? -3.730 11.633 7.464 1.00 97.69 73 ASN A N 1
ATOM 508 C CA . ASN A 1 73 ? -4.723 12.704 7.343 1.00 97.69 73 ASN A CA 1
ATOM 509 C C . ASN A 1 73 ? -6.112 12.216 6.899 1.00 97.69 73 ASN A C 1
ATOM 511 O O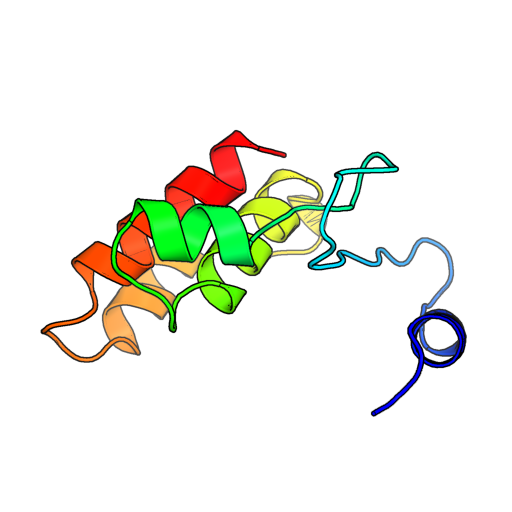 . ASN A 1 73 ? -7.122 12.758 7.344 1.00 97.69 73 ASN A O 1
ATOM 515 N N . ILE A 1 74 ? -6.186 11.220 6.008 1.00 96.81 74 ILE A N 1
ATOM 516 C CA . ILE A 1 74 ? -7.472 10.703 5.500 1.00 96.81 74 ILE A CA 1
ATOM 517 C C . ILE A 1 74 ? -8.042 9.561 6.349 1.00 96.81 74 ILE A C 1
ATOM 519 O O . ILE A 1 74 ? -9.207 9.189 6.189 1.00 96.81 74 ILE A O 1
ATOM 523 N N . SER A 1 75 ? -7.227 8.949 7.209 1.00 96.50 75 SER A N 1
ATOM 524 C CA . SER A 1 75 ? -7.654 7.803 8.007 1.00 96.50 75 SER A CA 1
ATOM 525 C C . SER A 1 75 ? -8.512 8.250 9.193 1.00 96.50 75 SER A C 1
ATOM 527 O O . SER A 1 75 ? -8.134 9.163 9.922 1.00 96.50 75 SER A O 1
ATOM 529 N N . PRO A 1 76 ? -9.636 7.566 9.480 1.00 95.31 76 PRO A N 1
ATOM 530 C CA . PRO A 1 76 ? -10.339 7.752 10.744 1.00 95.31 76 PRO A CA 1
ATOM 531 C C . PRO A 1 76 ? -9.388 7.488 11.923 1.00 95.31 76 PRO A C 1
ATOM 533 O O . PRO A 1 76 ? -8.635 6.515 11.839 1.00 95.31 76 PRO A O 1
ATOM 536 N N . PRO A 1 77 ? -9.466 8.228 13.048 1.00 96.50 77 PRO A N 1
ATOM 537 C CA . PRO A 1 77 ? -8.510 8.105 14.158 1.00 96.50 77 PRO A CA 1
ATOM 538 C C . PRO A 1 77 ? -8.265 6.661 14.625 1.00 96.50 77 PRO A C 1
ATOM 540 O O . PRO A 1 77 ? -7.130 6.232 14.798 1.00 96.50 77 PRO A O 1
ATOM 543 N N . LYS A 1 78 ? -9.333 5.858 14.721 1.00 96.00 78 LYS A N 1
ATOM 544 C CA . LYS A 1 78 ? -9.274 4.440 15.123 1.00 96.00 78 LYS A CA 1
ATOM 545 C C . LYS A 1 78 ? -8.586 3.499 14.121 1.00 96.00 78 LYS A C 1
ATOM 547 O O . LYS A 1 78 ? -8.330 2.348 14.453 1.00 96.00 78 LYS A O 1
ATOM 552 N N . ALA A 1 79 ? -8.369 3.944 12.886 1.00 95.75 79 ALA A N 1
ATOM 553 C CA . ALA A 1 79 ? -7.821 3.147 11.791 1.00 95.75 79 ALA A CA 1
ATOM 554 C C . ALA A 1 79 ? -6.419 3.600 11.359 1.00 95.75 79 ALA A C 1
ATOM 556 O O . ALA A 1 79 ? -5.793 2.889 10.576 1.00 95.75 79 ALA A O 1
ATOM 557 N N . VAL A 1 80 ? -5.920 4.736 11.866 1.00 97.31 80 VAL A N 1
ATOM 558 C CA . VAL A 1 80 ? -4.619 5.310 11.479 1.00 97.31 80 VAL A CA 1
ATOM 559 C C . VAL A 1 80 ? -3.499 4.281 11.626 1.00 97.31 80 VAL A C 1
ATOM 561 O O . VAL A 1 80 ? -2.828 3.958 10.650 1.00 97.31 80 VAL A O 1
ATOM 564 N N . GLU A 1 81 ? -3.348 3.693 12.815 1.00 97.56 81 GLU A N 1
ATOM 565 C CA . GLU A 1 81 ? -2.255 2.751 13.076 1.00 97.56 81 GLU A CA 1
ATOM 566 C C . GLU A 1 81 ? -2.411 1.443 12.285 1.00 97.56 81 GLU A C 1
ATOM 568 O O . GLU A 1 81 ? -1.438 0.909 11.754 1.00 97.56 81 GLU A O 1
ATOM 573 N N . ALA A 1 82 ? -3.641 0.944 12.133 1.00 97.38 82 ALA A N 1
ATOM 574 C CA . ALA A 1 82 ? -3.911 -0.244 11.326 1.00 97.38 82 ALA A CA 1
ATOM 575 C C . ALA A 1 82 ? -3.538 -0.023 9.849 1.00 97.38 82 ALA A C 1
ATOM 577 O O . ALA A 1 82 ? -2.880 -0.869 9.241 1.00 97.38 82 ALA A O 1
ATOM 578 N N . ASN A 1 83 ? -3.899 1.134 9.290 1.00 98.06 83 ASN A N 1
ATOM 579 C CA . ASN A 1 83 ? -3.556 1.499 7.921 1.00 98.06 83 ASN A CA 1
ATOM 580 C C . ASN A 1 83 ? -2.045 1.728 7.767 1.00 98.06 83 ASN A C 1
ATOM 582 O O . ASN A 1 83 ? -1.456 1.246 6.802 1.00 98.06 83 ASN A O 1
ATOM 586 N N . ARG A 1 84 ? -1.391 2.390 8.730 1.00 98.19 84 ARG A N 1
ATOM 587 C CA . ARG A 1 84 ? 0.065 2.599 8.729 1.00 98.19 84 ARG A CA 1
ATOM 588 C C . ARG A 1 84 ? 0.821 1.270 8.715 1.00 98.19 84 ARG A C 1
ATOM 590 O O . ARG A 1 84 ? 1.700 1.072 7.878 1.00 98.19 84 ARG A O 1
ATOM 597 N N . ARG A 1 85 ? 0.434 0.323 9.576 1.00 98.19 85 ARG A N 1
ATOM 598 C CA . ARG A 1 85 ? 1.012 -1.032 9.607 1.00 98.19 85 ARG A CA 1
ATOM 599 C C . ARG A 1 85 ? 0.765 -1.795 8.310 1.00 98.19 85 ARG A C 1
ATOM 601 O O . ARG A 1 85 ? 1.684 -2.441 7.815 1.00 98.19 85 ARG A O 1
ATOM 608 N N . ALA A 1 86 ? -0.440 -1.705 7.745 1.00 98.31 86 ALA A N 1
ATOM 609 C CA . ALA A 1 86 ? -0.758 -2.341 6.469 1.00 98.31 86 ALA A CA 1
ATOM 610 C C . ALA A 1 86 ? 0.107 -1.785 5.330 1.00 98.31 86 ALA A C 1
ATOM 612 O O . ALA A 1 86 ? 0.673 -2.566 4.569 1.00 98.31 86 ALA A O 1
ATOM 613 N N . PHE A 1 87 ? 0.269 -0.460 5.257 1.00 98.50 87 PHE A N 1
ATOM 614 C CA . PHE A 1 87 ? 1.112 0.200 4.260 1.00 98.50 87 PHE A CA 1
ATOM 615 C C . PHE A 1 87 ? 2.565 -0.274 4.363 1.00 98.50 87 PHE A C 1
ATOM 617 O O . PHE A 1 87 ? 3.144 -0.714 3.371 1.00 98.50 87 PHE A O 1
ATOM 624 N N . MET A 1 88 ? 3.140 -0.230 5.569 1.00 98.25 88 MET A N 1
ATOM 625 C CA . MET A 1 88 ? 4.528 -0.638 5.801 1.00 98.25 88 MET A CA 1
ATOM 626 C C . MET A 1 88 ? 4.747 -2.111 5.455 1.00 98.25 88 MET A C 1
ATOM 628 O O . MET A 1 88 ? 5.660 -2.433 4.701 1.00 98.25 88 MET A O 1
ATOM 632 N N . LYS A 1 89 ? 3.849 -2.991 5.905 1.00 97.75 89 LYS A N 1
ATOM 633 C CA . LYS A 1 89 ? 3.935 -4.425 5.619 1.00 97.75 89 LYS A CA 1
ATOM 634 C C . LYS A 1 89 ? 3.781 -4.750 4.134 1.00 97.75 89 LYS A C 1
ATOM 636 O O . LYS A 1 89 ? 4.381 -5.702 3.653 1.00 97.75 89 LYS A O 1
ATOM 641 N N . GLY A 1 90 ? 2.990 -3.968 3.403 1.00 96.88 90 GLY A N 1
ATOM 642 C CA . GLY A 1 90 ? 2.937 -4.042 1.947 1.00 96.88 90 GLY A CA 1
ATOM 643 C C . GLY A 1 90 ? 4.259 -3.637 1.295 1.00 96.88 90 GLY A C 1
ATOM 644 O O . GLY A 1 90 ? 4.771 -4.358 0.446 1.00 96.88 90 GLY A O 1
ATOM 645 N N . ALA A 1 91 ? 4.837 -2.510 1.719 1.00 97.00 91 ALA A N 1
ATOM 646 C CA . ALA A 1 91 ? 6.105 -2.005 1.191 1.00 97.00 91 ALA A CA 1
ATOM 647 C C . ALA A 1 91 ? 7.286 -2.964 1.430 1.00 97.00 91 ALA A C 1
ATOM 649 O O . ALA A 1 91 ? 8.155 -3.077 0.577 1.00 97.00 91 ALA A O 1
ATOM 650 N N . GLU A 1 92 ? 7.297 -3.692 2.550 1.00 96.12 92 GLU A N 1
ATOM 651 C CA . GLU A 1 92 ? 8.296 -4.730 2.866 1.00 96.12 92 GLU A CA 1
ATOM 652 C C . GLU A 1 92 ? 8.248 -5.952 1.932 1.00 96.12 92 GLU A C 1
ATOM 654 O O . GLU A 1 92 ? 9.154 -6.782 1.962 1.00 96.12 92 GLU A O 1
ATOM 659 N N . LYS A 1 93 ? 7.176 -6.108 1.148 1.00 93.19 93 LYS A N 1
ATOM 660 C CA . LYS A 1 93 ? 6.984 -7.241 0.232 1.00 93.19 93 LYS A CA 1
ATOM 661 C C . LYS A 1 93 ? 7.336 -6.920 -1.221 1.00 93.19 93 LYS A C 1
ATOM 663 O O . LYS A 1 93 ? 7.194 -7.819 -2.045 1.00 93.19 93 LYS A O 1
ATOM 668 N N . ALA A 1 94 ? 7.716 -5.675 -1.513 1.00 87.44 94 ALA A N 1
ATOM 669 C CA . ALA A 1 94 ? 8.122 -5.196 -2.836 1.00 87.44 94 ALA A CA 1
ATOM 670 C C . ALA A 1 94 ? 9.522 -5.675 -3.220 1.00 87.44 94 ALA A C 1
ATOM 672 O O . ALA A 1 94 ? 9.693 -6.018 -4.410 1.00 87.44 94 ALA A O 1
#

Secondary structure (DS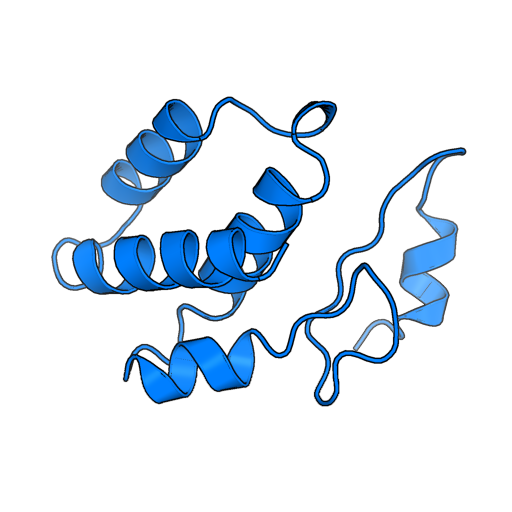SP, 8-state):
---HHHHHTTPPTT----EE-SS--STTEE-HHHHHHHTT-GGGHHHHHHHHHHHH-GGGS--HHHHHHHHHHHS-GGGHHHHHHHHHHHHTT-

pLDDT: mean 90.14, std 11.86, range [48.34, 98.5]

Foldseek 3Di:
DQPPVNVVVPADVVGDDAECDDDPPDPRYDVLCVLCVVLVNNVLSVLLSQLQVCLSCVVVDPDPVVVLVVLCVPDDPVCSVSSVSSSPNSVVSD

Radius of gyration: 13.42 Å; chains: 1; bounding box: 26×29×38 Å

Sequence (94 aa):
ATRLADARSFLRDGGACFVNAPAAEGARNLDATAIARELNATRAANIALLGFASAAAPAAFPARASLLAALENISPPKAVEANRRAFMKGAEKA